Protein 8H0E (pdb70)

Foldseek 3Di:
DDDDDDDDDDDDDDDDDDDDDDDDDDDD/DDDDDDDDDDDDDDDDDDDDDDDDDDD/DDDDDDDDDDDDDDDDDDDDDDDDDD

B-factor: mean 35.03, std 9.69, range [19.55, 78.31]

Radius of gyration: 26.67 Å; Cα contacts (8 Å, |Δi|>4): 276; chains: 3; bounding box: 87×26×10 Å

Solvent-accessible surface area: 6761 Å² total

Sequence (81 aa):
YGPKGPKGPKGKGPDGDGDGDGPKGPKGYGPDGDGDGDGPDGKGPDGPDGPDGDGYGKGPEGPEGPKGKGPKGKGKGKGKA

Structure (mmCIF, N/CA/C/O backbone):
data_8H0E
#
_entry.id   8H0E
#
_cell.length_a   61.067
_cell.length_b   42.411
_cell.length_c   28.749
_cell.angle_alpha   90.000
_cell.angle_beta   106.590
_cell.angle_gamma   90.000
#
_symmetry.space_group_name_H-M   'C 1 2 1'
#
loop_
_entity.id
_entity.type
_entity.pdbx_description
1 polymer 'collagen-like peptide chain A'
2 polymer 'collagen-like peptide chain B'
3 polymer 'collagen-like peptide chain C'
4 water water
#
loop_
_atom_site.group_PDB
_atom_site.id
_atom_site.type_symbol
_atom_site.label_atom_id
_atom_site.label_alt_id
_atom_site.label_comp_id
_atom_site.label_asym_id
_atom_site.label_entity_id
_atom_site.label_seq_id
_atom_site.pdbx_PDB_ins_code
_atom_site.Cartn_x
_atom_site.Cartn_y
_atom_site.Cartn_z
_atom_site.occupancy
_atom_site.B_iso_or_equiv
_atom_site.auth_seq_id
_atom_site.auth_comp_id
_atom_site.auth_asym_id
_atom_site.auth_atom_id
_atom_site.pdbx_PDB_model_num
ATOM 1 N N . TYR A 1 1 ? -29.781 16.148 11.025 1.00 43.36 1 TYR A N 1
ATOM 2 C CA . TYR A 1 1 ? -28.417 15.710 10.733 1.00 43.07 1 TYR A CA 1
ATOM 3 C C . TYR A 1 1 ? -28.244 14.229 11.043 1.00 43.94 1 TYR A C 1
ATOM 4 O O . TYR A 1 1 ? -28.948 13.675 11.888 1.00 46.15 1 TYR A O 1
ATOM 13 N N . GLY A 1 2 ? -27.293 13.595 10.364 1.00 46.61 2 GLY A N 1
ATOM 14 C CA . GLY A 1 2 ? -27.047 12.185 10.542 1.00 48.57 2 GLY A CA 1
ATOM 15 C C . GLY A 1 2 ? -25.675 11.915 11.117 1.00 41.66 2 GLY A C 1
ATOM 16 O O . GLY A 1 2 ? -24.725 12.679 10.914 1.00 55.62 2 GLY A O 1
ATOM 17 N N . PRO A 1 3 ? -25.546 10.817 11.857 1.00 39.90 3 PRO A N 1
ATOM 18 C CA . PRO A 1 3 ? -24.230 10.427 12.371 1.00 34.89 3 PRO A CA 1
ATOM 19 C C . PRO A 1 3 ? -23.222 10.221 11.241 1.00 34.99 3 PRO A C 1
ATOM 20 O O . PRO A 1 3 ? -23.572 9.827 10.126 1.00 38.05 3 PRO A O 1
ATOM 24 N N . LYS A 1 4 ? -21.955 10.500 11.538 1.00 38.36 4 LYS A N 1
ATOM 25 C CA . LYS A 1 4 ? -20.903 10.245 10.570 1.00 37.96 4 LYS A CA 1
ATOM 26 C C . LYS A 1 4 ? -20.734 8.744 10.390 1.00 33.61 4 LYS A C 1
ATOM 27 O O . LYS A 1 4 ? -21.092 7.947 11.260 1.00 33.54 4 LYS A O 1
ATOM 33 N N . GLY A 1 5 ? -20.186 8.362 9.237 1.00 31.55 5 GLY A N 1
ATOM 34 C CA . GLY A 1 5 ? -20.037 6.975 8.906 1.00 31.66 5 GLY A CA 1
ATOM 35 C C . GLY A 1 5 ? -18.880 6.319 9.651 1.00 33.88 5 GLY A C 1
ATOM 36 O O . GLY A 1 5 ? -18.162 6.958 10.433 1.00 31.74 5 GLY A O 1
ATOM 37 N N . PRO A 1 6 ? -18.722 5.014 9.429 1.00 31.32 6 PRO A N 1
ATOM 38 C CA . PRO A 1 6 ? -17.671 4.269 10.134 1.00 27.62 6 PRO A CA 1
ATOM 39 C C . PRO A 1 6 ? -16.285 4.761 9.756 1.00 25.43 6 PRO A C 1
ATOM 40 O O . PRO A 1 6 ? -16.059 5.260 8.654 1.00 25.94 6 PRO A O 1
ATOM 44 N N . LYS A 1 7 ? -15.356 4.631 10.700 1.00 25.38 7 LYS A N 1
ATOM 45 C CA . LYS A 1 7 ? -13.973 4.982 10.423 1.00 24.01 7 LYS A CA 1
ATOM 46 C C . LYS A 1 7 ? -13.462 4.120 9.281 1.00 23.99 7 LYS A C 1
ATOM 47 O O . LYS A 1 7 ? -13.791 2.934 9.194 1.00 24.80 7 LYS A O 1
ATOM 53 N N . GLY A 1 8 ? -12.675 4.729 8.389 1.00 25.36 8 GLY A N 1
ATOM 54 C CA . GLY A 1 8 ? -12.144 4.052 7.228 1.00 20.61 8 GLY A CA 1
ATOM 55 C C . GLY A 1 8 ? -11.072 3.039 7.570 1.00 24.59 8 GLY A C 1
ATOM 56 O O . GLY A 1 8 ? -10.585 2.971 8.703 1.00 23.58 8 GLY A O 1
ATOM 57 N N . PRO A 1 9 ? -10.712 2.206 6.596 1.00 20.87 9 PRO A N 1
ATOM 58 C CA . PRO A 1 9 ? -9.669 1.199 6.833 1.00 35.08 9 PRO A CA 1
ATOM 59 C C . PRO A 1 9 ? -8.322 1.845 7.077 1.00 25.42 9 PRO A C 1
ATOM 60 O O . PRO A 1 9 ? -8.019 2.921 6.562 1.00 25.20 9 PRO A O 1
ATOM 64 N N . LYS A 1 10 ? -7.516 1.169 7.887 1.00 22.94 10 LYS A N 1
ATOM 65 C CA . LYS A 1 10 ? -6.150 1.609 8.130 1.00 19.60 10 LYS A CA 1
ATOM 66 C C . LYS A 1 10 ? -5.374 1.656 6.819 1.00 23.86 10 LYS A C 1
ATOM 67 O O . LYS A 1 10 ? -5.612 0.862 5.906 1.00 24.96 10 LYS A O 1
ATOM 73 N N . GLY A 1 11 ? -4.456 2.620 6.719 1.00 26.75 11 GLY A N 1
ATOM 74 C CA . GLY A 1 11 ? -3.662 2.781 5.518 1.00 21.17 11 GLY A CA 1
ATOM 75 C C . GLY A 1 11 ? -2.709 1.621 5.299 1.00 21.11 11 GLY A C 1
ATOM 76 O O . GLY A 1 11 ? -2.492 0.771 6.163 1.00 24.72 11 GLY A O 1
ATOM 77 N N . LYS A 1 12 ? -2.135 1.586 4.099 1.00 24.91 12 LYS A N 1
ATOM 78 C CA . LYS A 1 12 ? -1.174 0.545 3.751 1.00 22.31 12 LYS A CA 1
ATOM 79 C C . LYS A 1 12 ? 0.200 0.835 4.371 1.00 24.71 12 LYS A C 1
ATOM 80 O O . LYS A 1 12 ? 0.548 1.981 4.650 1.00 23.94 12 LYS A O 1
ATOM 94 N N . GLY A 1 14 ? 4.202 1.488 5.062 1.00 26.04 14 GLY A N 1
ATOM 95 C CA . GLY A 1 14 ? 5.177 2.337 4.394 1.00 25.08 14 GLY A CA 1
ATOM 96 C C . GLY A 1 14 ? 6.220 1.549 3.630 1.00 25.54 14 GLY A C 1
ATOM 97 O O . GLY A 1 14 ? 6.340 0.334 3.813 1.00 27.45 14 GLY A O 1
ATOM 98 N N . PRO A 1 15 ? 6.973 2.231 2.769 1.00 25.31 15 PRO A N 1
ATOM 99 C CA . PRO A 1 15 ? 8.010 1.547 1.992 1.00 34.89 15 PRO A CA 1
ATOM 100 C C . PRO A 1 15 ? 9.171 1.123 2.875 1.00 31.48 15 PRO A C 1
ATOM 101 O O . PRO A 1 15 ? 9.364 1.617 3.989 1.00 27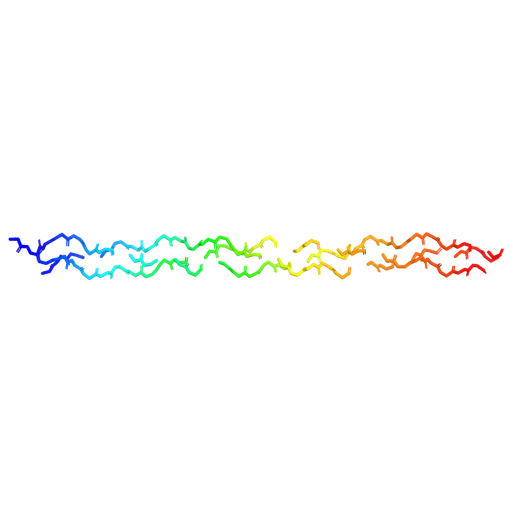.04 15 PRO A O 1
ATOM 105 N N . ASP A 1 16 ? 9.956 0.188 2.347 1.00 28.51 16 ASP A N 1
ATOM 106 C CA . ASP A 1 16 ? 11.118 -0.295 3.075 1.00 33.64 16 ASP A CA 1
ATOM 107 C C . ASP A 1 16 ? 12.072 0.856 3.370 1.00 41.27 16 ASP A C 1
ATOM 108 O O . ASP A 1 16 ? 12.184 1.815 2.599 1.00 36.66 16 ASP A O 1
ATOM 113 N N . GLY A 1 17 ? 12.769 0.752 4.506 1.00 32.96 17 GLY A N 1
ATOM 114 C CA . GLY A 1 17 ? 13.750 1.750 4.869 1.00 31.52 17 GLY A CA 1
ATOM 115 C C . GLY A 1 17 ? 15.027 1.623 4.062 1.00 30.51 17 GLY A C 1
ATOM 116 O O . GLY A 1 17 ? 15.258 0.630 3.374 1.00 32.71 17 GLY A O 1
ATOM 117 N N . ASP A 1 18 ? 15.861 2.655 4.158 1.00 29.98 18 ASP A N 1
ATOM 118 C CA . ASP A 1 18 ? 17.150 2.673 3.467 1.00 33.54 18 ASP A CA 1
ATOM 119 C C . ASP A 1 18 ? 18.086 1.629 4.064 1.00 31.26 18 ASP A C 1
ATOM 120 O O . ASP A 1 18 ? 17.973 1.285 5.242 1.00 29.15 18 ASP A O 1
ATOM 133 N N . GLY A 1 20 ? 21.414 0.072 5.847 1.00 34.12 20 GLY A N 1
ATOM 134 C CA . GLY A 1 20 ? 22.114 0.601 7.002 1.00 29.50 20 GLY A CA 1
ATOM 135 C C . GLY A 1 20 ? 23.399 1.311 6.628 1.00 30.58 20 GLY A C 1
ATOM 136 O O . GLY A 1 20 ? 23.856 1.238 5.483 1.00 32.32 20 GLY A O 1
ATOM 137 N N . ASP A 1 21 ? 23.980 2.010 7.595 1.00 27.03 21 ASP A N 1
ATOM 138 C CA . ASP A 1 21 ? 25.237 2.694 7.368 1.00 31.01 21 ASP A CA 1
ATOM 139 C C . ASP A 1 21 ? 26.326 1.665 7.084 1.00 29.44 21 ASP A C 1
ATOM 140 O O . ASP A 1 21 ? 26.292 0.545 7.596 1.00 26.48 21 ASP A O 1
ATOM 153 N N . GLY A 1 23 ? 29.818 -0.440 7.275 1.00 32.07 23 GLY A N 1
ATOM 154 C CA . GLY A 1 23 ? 30.552 -0.918 8.432 1.00 31.93 23 GLY A CA 1
ATOM 155 C C . GLY A 1 23 ? 31.824 -0.134 8.675 1.00 26.60 23 GLY A C 1
ATOM 156 O O . GLY A 1 23 ? 32.260 0.627 7.820 1.00 29.79 23 GLY A O 1
ATOM 157 N N . ASP A 1 24 ? 32.419 -0.304 9.851 1.00 30.64 24 ASP A N 1
ATOM 158 C CA . ASP A 1 24 ? 33.687 0.361 10.151 1.00 33.01 24 ASP A CA 1
ATOM 159 C C . ASP A 1 24 ? 34.814 -0.286 9.356 1.00 28.10 24 ASP A C 1
ATOM 160 O O . ASP A 1 24 ? 34.663 -1.371 8.799 1.00 28.07 24 ASP A O 1
ATOM 173 N N . GLY A 1 26 ? 38.073 -2.449 8.439 1.00 28.93 26 GLY A N 1
ATOM 174 C CA . GLY A 1 26 ? 38.623 -3.691 8.945 1.00 29.39 26 GLY A CA 1
ATOM 175 C C . GLY A 1 26 ? 39.944 -3.440 9.649 1.00 32.68 26 GLY A C 1
ATOM 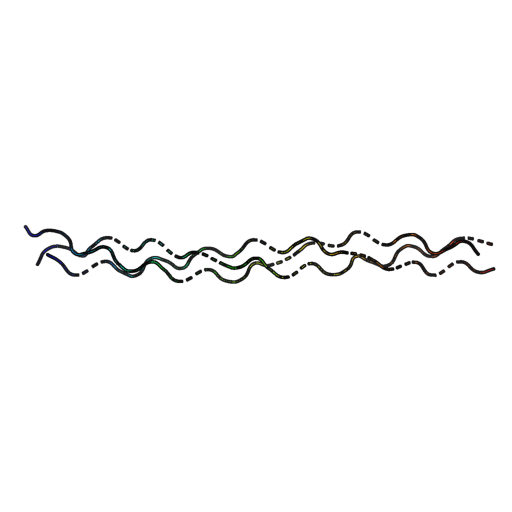176 O O . GLY A 1 26 ? 40.468 -2.327 9.608 1.00 37.69 26 GLY A O 1
ATOM 177 N N . PRO A 1 27 ? 40.482 -4.470 10.295 1.00 28.21 27 PRO A N 1
ATOM 178 C CA . PRO A 1 27 ? 41.775 -4.327 10.970 1.00 30.21 27 PRO A CA 1
ATOM 179 C C . PRO A 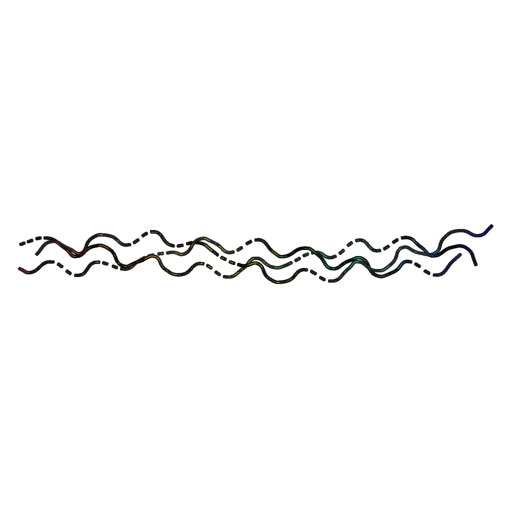1 27 ? 42.935 -4.273 9.986 1.00 28.19 27 PRO A C 1
ATOM 180 O O . PRO A 1 27 ? 42.853 -4.717 8.838 1.00 28.02 27 PRO A O 1
ATOM 184 N N . LYS A 1 28 ? 44.031 -3.692 10.453 1.00 28.14 28 LYS A N 1
ATOM 185 C CA . LYS A 1 28 ? 45.227 -3.627 9.627 1.00 37.24 28 LYS A CA 1
ATOM 186 C C . LYS A 1 28 ? 45.752 -5.032 9.357 1.00 28.75 28 LYS A C 1
ATOM 187 O O . LYS A 1 28 ? 45.746 -5.895 10.237 1.00 29.82 28 LYS A O 1
ATOM 193 N N . GLY A 1 29 ? 46.204 -5.264 8.129 1.00 32.96 29 GLY A N 1
ATOM 194 C CA . GLY A 1 29 ? 46.785 -6.537 7.777 1.00 29.29 29 GLY A CA 1
ATOM 195 C C . GLY A 1 29 ? 47.901 -6.929 8.729 1.00 33.25 29 GLY A C 1
ATOM 196 O O . GLY A 1 29 ? 48.493 -6.085 9.411 1.00 30.23 29 GLY A O 1
ATOM 197 N N . PRO A 1 30 ? 48.20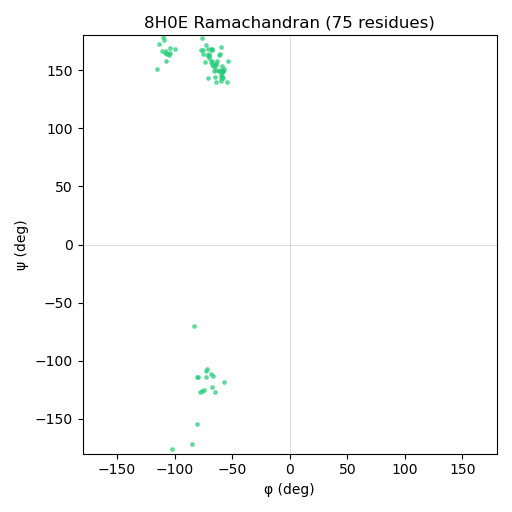2 -8.229 8.801 1.00 31.52 30 PRO A N 1
ATOM 198 C CA . PRO A 1 30 ? 49.232 -8.692 9.739 1.00 32.75 30 PRO A CA 1
ATOM 199 C C . PRO A 1 30 ? 50.602 -8.143 9.388 1.00 33.49 30 PRO A C 1
ATOM 200 O O . PRO A 1 30 ? 50.883 -7.804 8.238 1.00 31.79 30 PRO A O 1
ATOM 204 N N . LYS A 1 31 ? 51.455 -8.046 10.405 1.00 33.38 31 LYS A N 1
ATOM 205 C CA . LYS A 1 31 ? 52.831 -7.634 10.173 1.00 33.45 31 LYS A CA 1
ATOM 206 C C . LYS A 1 31 ? 53.515 -8.596 9.214 1.00 34.06 31 LYS A C 1
ATOM 207 O O . LYS A 1 31 ? 53.143 -9.766 9.107 1.00 34.92 31 LYS A O 1
ATOM 213 N N . GLY A 1 32 ? 54.516 -8.089 8.504 1.00 33.68 32 GLY A N 1
ATOM 214 C CA . GLY A 1 32 ? 55.322 -8.925 7.637 1.00 34.40 32 GLY A CA 1
ATOM 215 C C . GLY A 1 32 ? 56.384 -9.681 8.414 1.00 46.14 32 GLY A C 1
ATOM 216 O O . GLY A 1 32 ? 56.531 -9.500 9.624 1.00 36.61 32 GLY A O 1
ATOM 217 N N . TYR B 2 1 ? -27.140 8.528 6.806 1.00 56.43 1 TYR B N 1
ATOM 218 C CA . TYR B 2 1 ? -27.088 9.393 5.632 1.00 60.54 1 TYR B CA 1
ATOM 219 C C . TYR B 2 1 ? -26.275 10.663 5.906 1.00 61.58 1 TYR B C 1
ATOM 220 O O . TYR B 2 1 ? -26.311 11.627 5.127 1.00 58.23 1 TYR B O 1
ATOM 229 N N . GLY B 2 2 ? -25.529 10.643 7.0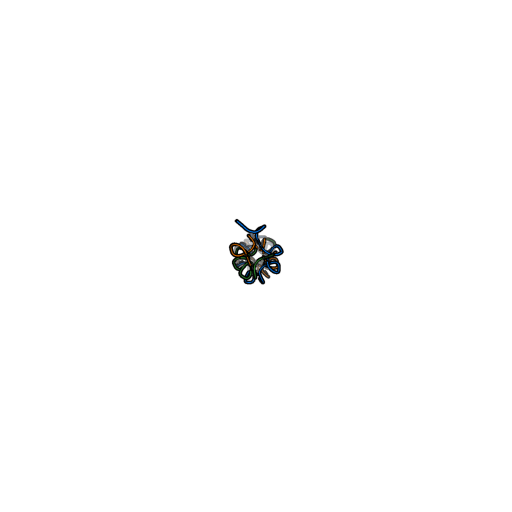09 1.00 52.97 2 GLY B N 1
ATOM 230 C CA . GLY B 2 2 ? -24.774 11.789 7.442 1.00 48.49 2 GLY B CA 1
ATOM 231 C C . GLY B 2 2 ? -23.464 11.951 6.701 1.00 46.26 2 GLY B C 1
ATOM 232 O O . GLY B 2 2 ? -23.295 11.498 5.565 1.00 47.19 2 GLY B O 1
ATOM 233 N N . PRO B 2 3 ? -22.505 12.606 7.339 1.00 43.36 3 PRO B N 1
ATOM 234 C CA . PRO B 2 3 ? -21.218 12.855 6.692 1.00 41.17 3 PRO B CA 1
ATOM 235 C C . PRO B 2 3 ? -20.349 11.605 6.687 1.00 38.86 3 PRO B C 1
ATOM 236 O O . PRO B 2 3 ? -20.630 10.604 7.348 1.00 38.54 3 PRO B O 1
ATOM 240 N N . ASP B 2 4 ? -19.285 11.683 5.899 1.00 37.40 4 ASP B N 1
ATOM 241 C CA . ASP B 2 4 ? -18.353 10.572 5.780 1.00 35.21 4 ASP B CA 1
ATOM 242 C C . ASP B 2 4 ? -17.647 10.316 7.103 1.00 31.83 4 ASP B C 1
ATOM 243 O O . ASP B 2 4 ? -17.346 11.248 7.857 1.00 40.25 4 ASP B O 1
ATOM 248 N N . GLY B 2 5 ? -17.392 9.044 7.388 1.00 31.14 5 GLY B N 1
ATOM 249 C CA . GLY B 2 5 ? -16.617 8.688 8.560 1.00 32.66 5 GLY B CA 1
ATOM 250 C C . GLY B 2 5 ? -15.236 9.306 8.499 1.00 26.97 5 GLY B C 1
ATOM 251 O O . GLY B 2 5 ? -14.821 9.874 7.495 1.00 30.74 5 GLY B O 1
ATOM 252 N N . ASP B 2 6 ? -14.521 9.220 9.615 1.00 41.91 6 ASP B N 1
ATOM 253 C CA . ASP B 2 6 ? -13.176 9.768 9.677 1.00 29.48 6 ASP B CA 1
ATOM 254 C C . ASP B 2 6 ? -12.196 8.907 8.888 1.00 26.29 6 ASP B C 1
ATOM 255 O O . ASP B 2 6 ? -12.361 7.702 8.765 1.00 27.98 6 ASP B O 1
ATOM 268 N N . GLY B 2 8 ? -9.242 6.504 7.915 1.00 21.92 8 GLY B N 1
ATOM 269 C CA . GLY B 2 8 ? -8.550 5.455 8.637 1.00 32.42 8 GLY B CA 1
ATOM 270 C C . GLY B 2 8 ? -7.219 5.902 9.220 1.00 21.66 8 GLY B C 1
ATOM 271 O O . GLY B 2 8 ? -6.718 6.972 8.899 1.00 21.48 8 GLY B O 1
ATOM 272 N N . ASP B 2 9 ? -6.650 5.082 10.095 1.00 23.56 9 ASP B N 1
ATOM 273 C CA . ASP B 2 9 ? -5.363 5.405 10.700 1.00 22.17 9 ASP B CA 1
ATOM 274 C C . ASP B 2 9 ? -4.293 5.379 9.629 1.00 24.12 9 ASP B C 1
ATOM 275 O O . ASP B 2 9 ? -4.524 4.825 8.563 1.00 19.55 9 ASP B O 1
ATOM 288 N N . GLY B 2 11 ? -1.007 3.889 7.885 1.00 22.21 11 GLY B N 1
ATOM 289 C CA . GLY B 2 11 ? -0.500 2.535 7.771 1.00 26.59 11 GLY B CA 1
ATOM 290 C C . GLY B 2 11 ? 0.730 2.323 8.637 1.00 24.89 11 GLY B C 1
ATOM 291 O O . GLY B 2 11 ? 1.360 3.283 9.102 1.00 28.33 11 GLY B O 1
ATOM 292 N N . ASP B 2 12 ? 1.084 1.064 8.860 1.00 22.02 12 ASP B N 1
ATOM 293 C CA . ASP B 2 12 ? 2.274 0.759 9.642 1.00 22.90 12 ASP B CA 1
ATOM 294 C C . ASP B 2 12 ? 3.504 1.420 9.024 1.00 26.16 12 ASP B C 1
ATOM 295 O O . ASP B 2 12 ? 3.527 1.705 7.830 1.00 24.01 12 ASP B O 1
ATOM 308 N N . GLY B 2 14 ? 7.054 1.270 7.342 1.00 26.84 14 GLY B N 1
ATOM 309 C CA . GLY B 2 14 ? 7.640 0.253 6.491 1.00 28.34 14 GLY B CA 1
ATOM 310 C C . GLY B 2 14 ? 8.651 -0.612 7.213 1.00 31.91 14 GLY B C 1
ATOM 311 O O . GLY B 2 14 ? 9.090 -0.265 8.310 1.00 28.51 14 GLY B O 1
ATOM 312 N N . PRO B 2 15 ? 9.005 -1.747 6.611 1.00 29.20 15 PRO B N 1
ATOM 313 C CA . PRO B 2 15 ? 9.985 -2.636 7.234 1.00 32.44 15 PRO B CA 1
ATOM 314 C C . PRO B 2 15 ? 11.337 -1.949 7.333 1.00 30.69 15 PRO B C 1
ATOM 315 O O . PRO B 2 15 ? 11.645 -1.010 6.594 1.00 30.50 15 PRO B O 1
ATOM 319 N N . ASP B 2 16 ? 12.141 -2.413 8.284 1.00 31.59 16 ASP B N 1
ATOM 320 C CA . ASP B 2 16 ? 13.506 -1.923 8.380 1.00 32.14 16 ASP B CA 1
ATOM 321 C C . ASP B 2 16 ? 14.245 -2.214 7.083 1.00 32.96 16 ASP B C 1
ATOM 322 O O . ASP B 2 16 ? 13.938 -3.176 6.373 1.00 33.43 16 ASP B O 1
ATOM 327 N N . GLY B 2 17 ? 15.209 -1.357 6.755 1.00 33.35 17 GLY B N 1
ATOM 328 C CA . GLY B 2 17 ? 16.008 -1.566 5.572 1.00 34.42 17 GLY B CA 1
ATOM 329 C C . GLY B 2 17 ? 16.974 -2.714 5.764 1.00 37.12 17 GLY B C 1
ATOM 330 O O . GLY B 2 17 ? 17.136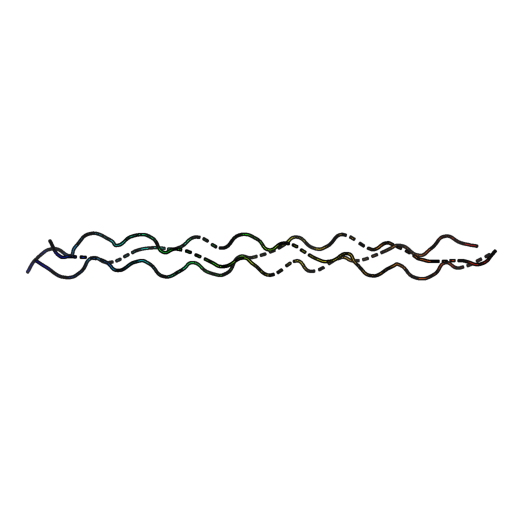 -3.260 6.858 1.00 36.05 17 GLY B O 1
ATOM 331 N N . LYS B 2 18 ? 17.622 -3.093 4.667 1.00 37.13 18 LYS B N 1
ATOM 332 C CA . LYS B 2 18 ? 18.623 -4.145 4.719 1.00 38.79 18 LYS B CA 1
ATOM 333 C C . LYS B 2 18 ? 19.837 -3.671 5.498 1.00 39.34 18 LYS B C 1
ATOM 334 O O . LYS B 2 18 ? 20.028 -2.473 5.691 1.00 38.71 18 LYS B O 1
ATOM 348 N N . GLY B 2 20 ? 23.628 -2.479 6.284 1.00 33.58 20 GLY B N 1
ATOM 349 C CA . GLY B 2 20 ? 24.560 -1.661 5.528 1.00 33.73 20 GLY B CA 1
ATOM 350 C C . GLY B 2 20 ? 25.670 -2.491 4.916 1.00 41.48 20 GLY B C 1
ATOM 351 O O . GLY B 2 20 ? 25.881 -3.637 5.320 1.00 36.22 20 GLY B O 1
ATOM 352 N N . PRO B 2 21 ? 26.380 -1.920 3.944 1.00 35.77 21 PRO B N 1
ATOM 353 C CA . PRO B 2 21 ? 27.477 -2.648 3.299 1.00 37.43 21 PRO B CA 1
ATOM 354 C C . PRO B 2 21 ? 28.633 -2.879 4.259 1.00 37.76 21 PRO B C 1
ATOM 355 O O . PRO B 2 21 ? 28.791 -2.195 5.273 1.00 36.68 21 PRO B O 1
ATOM 359 N N . ASP B 2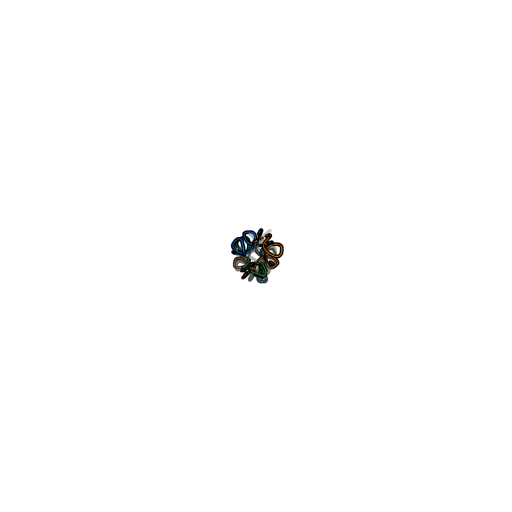 22 ? 29.431 -3.891 3.939 1.00 39.39 22 ASP B N 1
ATOM 360 C CA . ASP B 2 22 ? 30.631 -4.147 4.720 1.00 39.96 22 ASP B CA 1
ATOM 361 C C . ASP B 2 22 ? 31.516 -2.908 4.704 1.00 39.42 22 ASP B C 1
ATOM 362 O O . ASP B 2 22 ? 31.538 -2.145 3.736 1.00 39.35 22 ASP B O 1
ATOM 367 N N . GLY B 2 23 ? 32.257 -2.711 5.787 1.00 39.12 23 GLY B N 1
ATOM 368 C CA . GLY B 2 23 ? 33.167 -1.594 5.868 1.00 38.71 23 GLY B CA 1
ATOM 369 C C . GLY B 2 23 ? 34.330 -1.755 4.908 1.00 40.26 23 GLY B C 1
ATOM 370 O O . GLY B 2 23 ? 34.523 -2.816 4.305 1.00 41.76 23 GLY B O 1
ATOM 371 N N . PRO B 2 24 ? 35.103 -0.687 4.719 1.00 40.02 24 PRO B N 1
ATOM 372 C CA . PRO B 2 24 ? 36.267 -0.762 3.833 1.00 41.57 24 PRO B CA 1
ATOM 373 C C . PRO B 2 24 ? 37.321 -1.696 4.396 1.00 42.87 24 PRO B C 1
ATOM 374 O O . PRO B 2 24 ? 37.428 -1.893 5.608 1.00 42.36 24 PRO B O 1
ATOM 378 N N . ASP B 2 25 ? 38.118 -2.273 3.498 1.00 32.82 25 ASP B N 1
ATOM 379 C CA . ASP B 2 25 ? 39.207 -3.126 3.942 1.00 32.85 25 ASP B CA 1
ATOM 380 C C . ASP B 2 25 ? 40.120 -2.343 4.875 1.00 32.26 25 ASP B C 1
ATOM 381 O O . ASP B 2 25 ? 40.239 -1.119 4.778 1.00 33.55 25 ASP B O 1
ATOM 386 N N . GLY B 2 26 ? 40.760 -3.057 5.796 1.00 35.17 26 GLY B N 1
ATOM 387 C CA . GLY B 2 26 ? 41.711 -2.449 6.695 1.00 32.17 26 GLY B CA 1
ATOM 388 C C . GLY B 2 26 ? 42.973 -2.024 5.972 1.00 31.16 26 GLY B C 1
ATOM 389 O O . GLY B 2 26 ? 43.251 -2.440 4.842 1.00 33.76 26 GLY B O 1
ATOM 390 N N . PRO B 2 27 ? 43.763 -1.173 6.609 1.00 33.48 27 PRO B N 1
ATOM 391 C CA . PRO B 2 27 ? 44.996 -0.709 5.973 1.00 32.05 27 PRO B CA 1
ATOM 392 C C . PRO B 2 27 ? 45.985 -1.848 5.800 1.00 28.68 27 PRO B C 1
ATOM 393 O O . PRO B 2 27 ? 45.957 -2.844 6.525 1.00 27.35 27 PRO B O 1
ATOM 397 N N . ASP B 2 28 ? 46.863 -1.692 4.815 1.00 34.68 28 ASP B N 1
ATOM 398 C CA . ASP B 2 28 ? 47.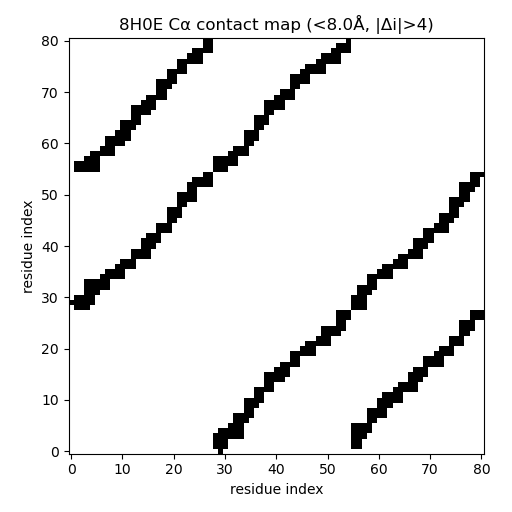853 -2.725 4.545 1.00 30.24 28 ASP B CA 1
ATOM 399 C C . ASP B 2 28 ? 48.758 -2.914 5.760 1.00 28.55 28 ASP B C 1
ATOM 400 O O . ASP B 2 28 ? 49.005 -1.984 6.529 1.00 32.18 28 ASP B O 1
ATOM 405 N N . GLY B 2 29 ? 49.248 -4.142 5.930 1.00 31.20 29 GLY B N 1
ATOM 406 C CA . GLY B 2 29 ? 50.106 -4.446 7.057 1.00 29.00 29 GLY B CA 1
ATOM 407 C C . GLY B 2 29 ? 51.497 -3.844 6.933 1.00 28.28 29 GLY B C 1
ATOM 408 O O . GLY B 2 29 ? 51.959 -3.439 5.863 1.00 32.98 29 GLY B O 1
ATOM 409 N N . ASP B 2 30 ? 52.180 -3.790 8.068 1.00 25.81 30 ASP B N 1
ATOM 410 C CA . ASP B 2 30 ? 53.510 -3.208 8.132 1.00 25.52 30 ASP B CA 1
ATOM 411 C C . ASP B 2 30 ? 54.537 -4.171 7.556 1.00 34.33 30 ASP B C 1
ATOM 412 O O . ASP B 2 30 ? 54.421 -5.381 7.717 1.00 32.41 30 ASP B O 1
ATOM 425 N N . GLY B 2 32 ? 57.849 -6.437 7.414 1.00 31.45 32 GLY B N 1
ATOM 426 C CA . GLY B 2 32 ? 58.538 -7.193 8.445 1.00 47.06 32 GLY B CA 1
ATOM 427 C C . GLY B 2 32 ? 59.784 -6.502 8.961 1.00 38.85 32 GLY B C 1
ATOM 428 O O . GLY B 2 32 ? 60.450 -5.789 8.218 1.00 33.79 32 GLY B O 1
ATOM 429 N N . TYR C 3 1 ? -26.487 6.633 9.269 1.00 33.74 1 TYR C N 1
ATOM 430 C CA . TYR C 3 1 ? -25.045 6.771 9.275 1.00 37.71 1 TYR C CA 1
ATOM 431 C C . TYR C 3 1 ? -24.519 7.055 7.871 1.00 30.95 1 TYR C C 1
ATOM 432 O O . TYR C 3 1 ? -25.126 6.669 6.872 1.00 32.51 1 TYR C O 1
ATOM 441 N N . GLY C 3 2 ? -23.384 7.739 7.800 1.00 36.81 2 GLY C N 1
ATOM 442 C CA . GLY C 3 2 ? -22.789 8.084 6.529 1.00 32.95 2 GLY C CA 1
ATOM 443 C C . GLY C 3 2 ? -21.931 6.967 5.969 1.00 30.94 2 GLY C C 1
ATOM 444 O O . GLY C 3 2 ? -21.898 5.840 6.470 1.00 25.16 2 GLY C O 1
ATOM 445 N N . LYS C 3 3 ? -21.221 7.299 4.896 1.00 29.59 3 LYS C N 1
ATOM 446 C CA . LYS C 3 3 ? -20.322 6.356 4.247 1.00 29.25 3 LYS C CA 1
ATOM 447 C C . LYS C 3 3 ? -19.071 6.129 5.087 1.00 24.94 3 LYS C C 1
ATOM 448 O O . LYS C 3 3 ? -18.743 6.923 5.962 1.00 23.17 3 LYS C O 1
ATOM 462 N N . GLY C 3 5 ? -15.216 6.316 6.178 1.00 25.12 5 GLY C N 1
ATOM 463 C CA . GLY C 3 5 ? -14.152 7.278 5.956 1.00 26.80 5 GLY C CA 1
ATOM 464 C C . GLY C 3 5 ? -13.192 6.743 4.913 1.00 26.24 5 GLY C C 1
ATOM 465 O O . GLY C 3 5 ? -13.222 5.547 4.621 1.00 31.01 5 GLY C O 1
ATOM 466 N N . PRO C 3 6 ? -12.365 7.614 4.337 1.00 26.28 6 PRO C N 1
ATOM 467 C CA . PRO C 3 6 ? -11.403 7.161 3.327 1.00 27.56 6 PRO C CA 1
ATOM 468 C C . PRO C 3 6 ? -10.301 6.328 3.955 1.00 26.71 6 PRO C C 1
ATOM 469 O O . PRO C 3 6 ? -10.063 6.366 5.164 1.00 27.69 6 PRO C O 1
ATOM 473 N N . GLU C 3 7 ? -9.627 5.559 3.107 1.00 29.02 7 GLU C N 1
ATOM 474 C CA . GLU C 3 7 ? -8.473 4.804 3.564 1.00 24.34 7 GLU C CA 1
ATOM 475 C C . GLU C 3 7 ? -7.476 5.747 4.223 1.00 23.30 7 GLU C C 1
ATOM 476 O O . GLU C 3 7 ? -7.299 6.886 3.790 1.00 24.86 7 GLU C O 1
ATOM 482 N N . GLY C 3 8 ? -6.879 5.305 5.320 1.00 22.79 8 GLY C N 1
ATOM 483 C CA . GLY C 3 8 ? -5.840 6.080 5.956 1.00 24.67 8 GLY C CA 1
ATOM 484 C C . GLY C 3 8 ? -4.644 6.234 5.036 1.00 26.46 8 GLY C C 1
ATOM 485 O O . GLY C 3 8 ? -4.471 5.468 4.089 1.00 29.03 8 GLY C O 1
ATOM 486 N N . PRO C 3 9 ? -3.827 7.258 5.273 1.00 23.21 9 PRO C N 1
ATOM 487 C CA . PRO C 3 9 ? -2.658 7.487 4.421 1.00 23.86 9 PRO C CA 1
ATOM 488 C C . PRO C 3 9 ? -1.626 6.383 4.587 1.00 26.39 9 PRO C C 1
ATOM 489 O O . PRO C 3 9 ? -1.552 5.710 5.617 1.00 27.01 9 PRO C O 1
ATOM 493 N N . GLU C 3 10 ? -0.830 6.185 3.545 1.00 23.11 10 GLU C N 1
ATOM 494 C CA . GLU C 3 10 ? 0.206 5.170 3.626 1.00 22.67 10 GLU C CA 1
ATOM 495 C C . GLU C 3 10 ? 1.163 5.493 4.769 1.00 22.35 10 GLU C C 1
ATOM 496 O O . GLU C 3 10 ? 1.456 6.654 5.056 1.00 25.61 10 GLU C O 1
ATOM 502 N N . GLY C 3 11 ? 1.624 4.455 5.451 1.00 21.80 11 GLY C N 1
ATOM 503 C CA . GLY C 3 11 ? 2.580 4.618 6.523 1.00 22.98 11 GLY C CA 1
ATOM 504 C C . GLY C 3 11 ? 3.898 5.227 6.077 1.00 28.11 11 GLY C C 1
ATOM 505 O O . GLY C 3 11 ? 4.229 5.276 4.885 1.00 28.37 11 GLY C O 1
ATOM 506 N N . PRO C 3 12 ? 4.676 5.726 7.028 1.00 22.03 12 PRO C N 1
ATOM 507 C CA . PRO C 3 12 ? 5.951 6.354 6.686 1.00 26.10 12 PRO C CA 1
ATOM 508 C C . PRO C 3 12 ? 7.006 5.320 6.319 1.00 30.82 12 PRO C C 1
ATOM 509 O O . PRO C 3 12 ? 6.881 4.132 6.614 1.00 25.06 12 PRO C O 1
ATOM 513 N N . LYS C 3 13 ? 8.062 5.815 5.678 1.00 24.29 13 LYS C N 1
ATOM 514 C CA . LYS C 3 13 ? 9.174 4.965 5.283 1.00 24.47 13 LYS C CA 1
ATOM 515 C C . LYS C 3 13 ? 9.787 4.299 6.508 1.00 25.39 13 LYS C C 1
ATOM 516 O O . LYS C 3 13 ? 9.858 4.889 7.587 1.00 26.32 13 LYS C O 1
ATOM 522 N N . GLY C 3 14 ? 10.241 3.068 6.337 1.00 32.14 14 GLY C N 1
ATOM 523 C CA . GLY C 3 14 ? 10.872 2.365 7.429 1.00 26.60 14 GLY C CA 1
ATOM 524 C C . GLY C 3 14 ? 12.205 2.983 7.819 1.00 32.26 14 GLY C C 1
ATOM 525 O O . GLY C 3 14 ? 12.782 3.824 7.121 1.00 32.61 14 GLY C O 1
ATOM 526 N N . LYS C 3 15 ? 12.703 2.545 8.972 1.00 31.42 15 LYS C N 1
ATOM 527 C CA . LYS C 3 15 ? 13.973 3.036 9.493 1.00 33.48 15 LYS C CA 1
ATOM 528 C C . LYS C 3 15 ? 15.149 2.324 8.819 1.00 31.38 15 LYS C C 1
ATOM 529 O O . LYS C 3 15 ? 15.027 1.196 8.345 1.00 30.73 15 LYS C O 1
ATOM 543 N N . GLY C 3 17 ? 18.376 0.094 7.974 1.00 33.74 17 GLY C N 1
ATOM 544 C CA . GLY C 3 17 ? 18.791 -1.202 8.473 1.00 34.55 17 GLY C CA 1
ATOM 545 C C . GLY C 3 17 ? 19.992 -1.138 9.397 1.00 36.54 17 GLY C C 1
ATOM 546 O O . GLY C 3 17 ? 20.556 -0.068 9.617 1.00 37.30 17 GLY C O 1
ATOM 547 N N . PRO C 3 18 ? 20.381 -2.282 9.952 1.00 31.21 18 PRO C N 1
ATOM 548 C CA . PRO C 3 18 ? 21.522 -2.298 10.869 1.00 34.06 18 PRO C CA 1
ATOM 549 C C . PRO C 3 18 ? 22.795 -1.848 10.169 1.00 30.70 18 PRO C C 1
ATOM 550 O O . PRO C 3 18 ? 22.974 -2.048 8.966 1.00 31.57 18 PRO C O 1
ATOM 554 N N . LYS C 3 19 ? 23.680 -1.223 10.944 1.00 32.64 19 LYS C N 1
ATOM 555 C CA . LYS C 3 19 ? 24.973 -0.812 10.414 1.00 29.80 19 LYS C CA 1
ATOM 556 C C . LYS C 3 19 ? 25.718 -2.028 9.883 1.00 30.77 19 LYS C C 1
ATOM 557 O O . LYS C 3 19 ? 25.629 -3.119 10.450 1.00 35.32 19 LYS C O 1
ATOM 563 N N . GLY C 3 20 ? 26.440 -1.839 8.779 1.00 34.74 20 GLY C N 1
ATOM 564 C CA . GLY C 3 20 ? 27.189 -2.934 8.188 1.00 30.49 20 GLY C CA 1
ATOM 565 C C . GLY C 3 20 ? 28.238 -3.498 9.129 1.00 31.84 20 GLY C C 1
ATOM 566 O O . GLY C 3 20 ? 28.618 -2.895 10.134 1.00 31.28 20 GLY C O 1
ATOM 567 N N . LYS C 3 21 ? 28.712 -4.692 8.787 1.00 33.05 21 LYS C N 1
ATOM 568 C CA . LYS C 3 21 ? 29.746 -5.358 9.565 1.00 33.54 21 LYS C CA 1
ATOM 569 C C . LYS C 3 21 ? 31.130 -4.787 9.237 1.00 37.92 21 LYS C C 1
ATOM 570 O O . LYS C 3 21 ? 31.361 -4.235 8.151 1.00 31.67 21 LYS C O 1
ATOM 584 N N . GLY C 3 23 ? 34.916 -4.330 7.961 1.00 35.51 23 GLY C N 1
ATOM 585 C CA . GLY C 3 23 ? 35.523 -4.777 6.722 1.00 41.77 23 GLY C CA 1
ATOM 586 C C . GLY C 3 23 ? 36.516 -5.904 6.901 1.00 37.96 23 GLY C C 1
ATOM 587 O O . GLY C 3 23 ? 36.769 -6.346 8.026 1.00 37.44 23 GLY C O 1
ATOM 588 N N . LYS C 3 24 ? 37.078 -6.365 5.785 1.00 51.59 24 LYS C N 1
ATOM 589 C CA . LYS C 3 24 ? 38.089 -7.411 5.798 1.00 50.90 24 LYS C CA 1
ATOM 590 C C . LYS C 3 24 ? 39.417 -6.866 6.293 1.00 48.98 24 LYS C C 1
ATOM 591 O O . LYS C 3 24 ? 39.705 -5.679 6.145 1.00 48.61 24 LYS C O 1
ATOM 605 N N . GLY C 3 26 ? 43.430 -5.949 6.355 1.00 45.30 26 GLY C N 1
ATOM 606 C CA . GLY C 3 26 ? 44.257 -5.385 5.306 1.00 45.75 26 GLY C CA 1
ATOM 607 C C . GLY C 3 26 ? 45.128 -6.400 4.591 1.00 46.08 26 GLY C C 1
ATOM 608 O O . GLY C 3 26 ? 45.044 -7.599 4.854 1.00 46.07 26 GLY C O 1
ATOM 609 N N . LYS C 3 27 ? 45.963 -5.906 3.681 1.00 46.51 27 LYS C N 1
ATOM 610 C CA . LYS C 3 27 ? 46.853 -6.753 2.892 1.00 46.99 27 LYS C CA 1
ATOM 611 C C . LYS C 3 27 ? 48.135 -7.100 3.625 1.00 45.26 27 LYS C C 1
ATOM 612 O O . LYS C 3 27 ? 49.099 -6.339 3.541 1.00 58.69 27 LYS C O 1
ATOM 632 N N . GLY C 3 29 ? 51.565 -7.429 5.433 1.00 40.97 29 GLY C N 1
ATOM 633 C CA . GLY C 3 29 ? 52.785 -6.730 5.064 1.00 40.65 29 GLY C CA 1
ATOM 634 C C . GLY C 3 29 ? 53.797 -7.647 4.416 1.00 41.00 29 GLY C C 1
ATOM 635 O O . GLY C 3 29 ? 53.738 -8.861 4.597 1.00 40.99 29 GLY C O 1
ATOM 636 N N . LYS C 3 30 ? 54.721 -7.071 3.650 1.00 41.45 30 LYS C N 1
ATOM 637 C CA . LYS C 3 30 ? 55.768 -7.868 3.024 1.00 48.84 30 LYS C CA 1
ATOM 638 C C . LYS C 3 30 ? 56.754 -8.359 4.075 1.00 49.09 30 LYS C C 1
ATOM 639 O O . LYS C 3 30 ? 57.062 -7.651 5.035 1.00 40.01 30 LYS C O 1
ATOM 645 N N . ALA C 3 31 ? 57.246 -9.580 3.889 1.00 78.31 31 ALA C N 1
ATOM 646 C CA . ALA C 3 31 ? 58.172 -10.182 4.838 1.00 75.58 31 ALA C CA 1
ATOM 647 C C . ALA C 3 31 ? 59.610 -9.759 4.542 1.00 75.76 31 ALA C C 1
ATOM 648 O O . ALA C 3 31 ? 60.102 -8.761 5.070 1.00 76.73 31 ALA C O 1
#

Secondary structure (DSSP, 8-state):
-----PPPPPP--PPP------PPPPP-/--SPP------PPP--PPPPPPPPP--/----PPPPPPPPP--PPP--------